Protein AF-A0A7W1QZU3-F1 (afdb_monomer)

pLDDT: mean 81.91, std 18.15, range [44.28, 97.88]

Structure (mmCIF, N/CA/C/O backbone):
data_AF-A0A7W1QZU3-F1
#
_entry.id   AF-A0A7W1QZU3-F1
#
loop_
_atom_site.group_PDB
_atom_site.id
_atom_site.type_symbol
_atom_site.label_atom_id
_atom_site.label_alt_id
_atom_site.label_comp_id
_atom_site.label_asym_id
_atom_site.label_entity_id
_atom_site.label_seq_id
_atom_site.pdbx_PDB_ins_code
_atom_site.Cartn_x
_atom_site.Cartn_y
_atom_site.Cartn_z
_atom_site.occupancy
_atom_site.B_iso_or_equiv
_atom_site.auth_seq_id
_atom_site.auth_comp_id
_atom_site.auth_asym_id
_atom_site.auth_atom_id
_atom_site.pdbx_PDB_model_num
ATOM 1 N N . MET A 1 1 ? -45.177 21.578 42.877 1.00 49.56 1 MET A N 1
ATOM 2 C CA . MET A 1 1 ? -44.224 21.647 41.742 1.00 49.56 1 MET A CA 1
ATOM 3 C C . MET A 1 1 ? -42.972 20.828 42.066 1.00 49.56 1 MET A C 1
ATOM 5 O O . MET A 1 1 ? -41.932 21.403 42.343 1.00 49.56 1 MET A O 1
ATOM 9 N N . ALA A 1 2 ? -43.069 19.494 42.098 1.00 49.62 2 ALA A N 1
ATOM 10 C CA . ALA A 1 2 ? -41.961 18.629 42.539 1.00 49.62 2 ALA A CA 1
ATOM 11 C C . ALA A 1 2 ? -41.885 17.296 41.766 1.00 49.62 2 ALA A C 1
ATOM 13 O O . ALA A 1 2 ? -41.528 16.276 42.340 1.00 49.62 2 ALA A O 1
ATOM 14 N N . LEU A 1 3 ? -42.252 17.275 40.476 1.00 49.81 3 LEU A N 1
ATOM 15 C CA . LEU A 1 3 ? -42.332 16.009 39.729 1.00 49.81 3 LEU A CA 1
ATOM 16 C C . LEU A 1 3 ? -41.871 16.062 38.261 1.00 49.81 3 LEU A C 1
ATOM 18 O O . LEU A 1 3 ? -42.259 15.205 37.481 1.00 49.81 3 LEU A O 1
ATOM 22 N N . CYS A 1 4 ? -41.027 17.024 37.866 1.00 48.91 4 CYS A N 1
ATOM 23 C CA . CYS A 1 4 ? -40.532 17.091 36.476 1.00 48.91 4 CYS A CA 1
ATOM 24 C C . CYS A 1 4 ? -39.016 16.902 36.301 1.00 48.91 4 CYS A C 1
ATOM 26 O O . CYS A 1 4 ? -38.550 16.881 35.169 1.00 48.91 4 CYS A O 1
ATOM 28 N N . LEU A 1 5 ? -38.229 16.741 37.371 1.00 47.97 5 LEU A N 1
ATOM 29 C CA . LEU A 1 5 ? -36.757 16.731 37.270 1.00 47.97 5 LEU A CA 1
ATOM 30 C C . LEU A 1 5 ? -36.094 15.351 37.411 1.00 47.97 5 LEU A C 1
ATOM 32 O O . LEU A 1 5 ? -34.906 15.229 37.135 1.00 47.97 5 LEU A O 1
ATOM 36 N N . ALA A 1 6 ? -36.831 14.298 37.771 1.00 46.88 6 ALA A N 1
ATOM 37 C CA . ALA A 1 6 ? -36.231 12.978 37.994 1.00 46.88 6 ALA A CA 1
ATOM 38 C C . ALA A 1 6 ? -36.103 12.109 36.725 1.00 46.88 6 ALA A C 1
ATOM 40 O O . ALA A 1 6 ? -35.353 11.138 36.733 1.00 46.88 6 ALA A O 1
ATOM 41 N N . LEU A 1 7 ? -36.787 12.448 35.622 1.00 46.03 7 LEU A N 1
ATOM 42 C CA . LEU A 1 7 ? -36.787 11.611 34.410 1.00 46.03 7 LEU A CA 1
ATOM 43 C C . LEU A 1 7 ? -35.721 12.006 33.371 1.00 46.03 7 LEU A C 1
ATOM 45 O O . LEU A 1 7 ? -35.388 11.206 32.504 1.00 46.03 7 LEU A O 1
ATOM 49 N N . ALA A 1 8 ? -35.143 13.208 33.470 1.00 46.88 8 ALA A N 1
ATOM 50 C CA . ALA A 1 8 ? -34.123 13.675 32.524 1.00 46.88 8 ALA A CA 1
ATOM 51 C C . ALA A 1 8 ? -32.709 13.145 32.834 1.00 46.88 8 ALA A C 1
ATOM 53 O O . ALA A 1 8 ? -31.878 13.050 31.935 1.00 46.88 8 ALA A O 1
ATOM 54 N N . ALA A 1 9 ? -32.430 12.759 34.085 1.00 45.81 9 ALA A N 1
ATOM 55 C CA . ALA A 1 9 ? -31.105 12.280 34.491 1.00 45.81 9 ALA A CA 1
ATOM 56 C C . ALA A 1 9 ? -30.872 10.783 34.198 1.00 45.81 9 ALA A C 1
ATOM 58 O O . ALA A 1 9 ? -29.729 10.359 34.048 1.00 45.81 9 ALA A O 1
ATOM 59 N N . ALA A 1 10 ? -31.936 9.982 34.067 1.00 44.28 10 ALA A N 1
ATOM 60 C CA . ALA A 1 10 ? -31.820 8.539 33.829 1.00 44.28 10 ALA A CA 1
ATOM 61 C C . ALA A 1 10 ? -31.543 8.174 32.356 1.00 44.28 10 ALA A C 1
ATOM 63 O O . ALA A 1 10 ? -31.056 7.083 32.078 1.00 44.28 10 ALA A O 1
ATOM 64 N N . VAL A 1 11 ? -31.802 9.083 31.408 1.00 46.34 11 VAL A N 1
ATOM 65 C CA . VAL A 1 11 ? -31.564 8.841 29.969 1.00 46.34 11 VAL A CA 1
ATOM 66 C C . VAL A 1 11 ? -30.116 9.161 29.560 1.00 46.34 11 VAL A C 1
ATOM 68 O O . VAL A 1 11 ? -29.627 8.651 28.556 1.00 46.34 11 VAL A O 1
ATOM 71 N N . ALA A 1 12 ? -29.383 9.943 30.359 1.00 48.19 12 ALA A N 1
ATOM 72 C CA . ALA A 1 12 ? -28.011 10.355 30.043 1.00 48.19 12 ALA A CA 1
ATOM 73 C C . ALA A 1 12 ? -26.932 9.305 30.384 1.00 48.19 12 ALA A C 1
ATOM 75 O O . ALA A 1 12 ? -25.803 9.424 29.918 1.00 48.19 12 ALA A O 1
ATOM 76 N N . LEU A 1 13 ? -27.257 8.268 31.167 1.00 47.78 13 LEU A N 1
ATOM 77 C CA . LEU A 1 13 ? -26.294 7.242 31.605 1.00 47.78 13 LEU A CA 1
ATOM 78 C C . LEU A 1 13 ? -26.297 5.965 30.744 1.00 47.78 13 LEU A C 1
ATOM 80 O O . LEU A 1 13 ? -25.483 5.078 30.976 1.00 47.78 13 LEU A O 1
ATOM 84 N N . ALA A 1 14 ? -27.167 5.872 29.732 1.00 46.12 14 ALA A N 1
ATOM 85 C CA . ALA A 1 14 ? -27.288 4.700 28.853 1.00 46.12 14 ALA A CA 1
ATOM 86 C C . ALA A 1 14 ? -26.673 4.899 27.448 1.00 46.12 14 ALA A C 1
ATOM 88 O O . ALA A 1 14 ? -26.958 4.138 26.526 1.00 46.12 14 ALA A O 1
ATOM 89 N N . LEU A 1 15 ? -25.840 5.927 27.264 1.00 54.50 15 LEU A N 1
ATOM 90 C CA . LEU A 1 15 ? -25.177 6.249 25.994 1.00 54.50 15 LEU A CA 1
ATOM 91 C C . LEU A 1 15 ? -23.653 6.104 26.149 1.00 54.50 15 LEU A C 1
ATOM 93 O O . LEU A 1 15 ? -22.956 7.108 26.284 1.00 54.50 15 LEU A O 1
ATOM 97 N N . PRO A 1 16 ? -23.118 4.868 26.189 1.00 46.88 16 PRO A N 1
ATOM 98 C CA . PRO A 1 16 ? -22.111 4.529 25.182 1.00 46.88 16 PRO A CA 1
ATOM 99 C C . PRO A 1 16 ? -22.081 3.015 24.899 1.00 46.88 16 PRO A C 1
ATOM 101 O O . PRO A 1 16 ? -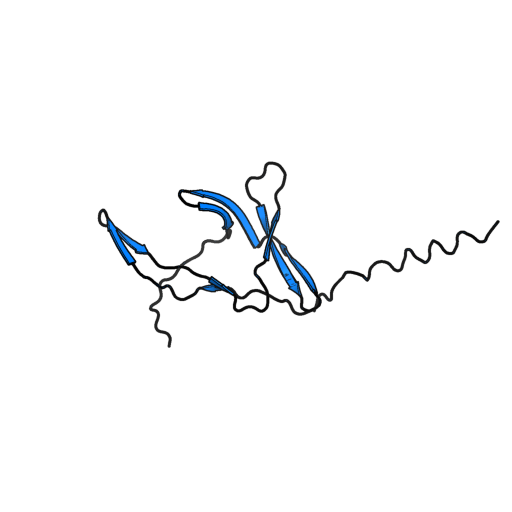21.234 2.296 25.411 1.00 46.88 16 PRO A O 1
ATOM 104 N N . ALA A 1 17 ? -22.998 2.492 24.090 1.00 49.53 17 ALA A N 1
ATOM 105 C CA . ALA A 1 17 ? -22.854 1.119 23.572 1.00 49.53 17 ALA A CA 1
ATOM 106 C C . ALA A 1 17 ? -23.160 1.000 22.075 1.00 49.53 17 ALA A C 1
ATOM 108 O O . ALA A 1 17 ? -22.766 0.038 21.423 1.00 49.53 17 ALA A O 1
ATOM 109 N N . LEU A 1 18 ? -23.794 2.016 21.487 1.00 52.00 18 LEU A N 1
ATOM 110 C CA . LEU A 1 18 ? -24.038 2.096 20.052 1.00 52.00 18 LEU A CA 1
ATOM 111 C C . LEU A 1 18 ? -22.776 2.618 19.348 1.00 52.00 18 LEU A C 1
ATOM 113 O O . LEU A 1 18 ? -22.731 3.770 18.931 1.00 52.00 18 LEU A O 1
ATOM 117 N N . GLY A 1 19 ? -21.715 1.813 19.263 1.00 56.97 19 GLY A N 1
ATOM 118 C CA . GLY A 1 19 ? -20.600 2.148 18.365 1.00 56.97 19 GLY A CA 1
ATOM 119 C C . GLY A 1 19 ? -19.210 1.645 18.731 1.00 56.97 19 GLY A C 1
ATOM 120 O O . GLY A 1 19 ? -18.293 1.829 17.933 1.00 56.97 19 GLY A O 1
ATOM 121 N N . GLN A 1 20 ? -19.020 1.009 19.887 1.00 68.50 20 GLN A N 1
ATOM 122 C CA . GLN A 1 20 ? -17.757 0.333 20.181 1.00 68.50 20 GLN A CA 1
ATOM 123 C C . GLN A 1 20 ? -17.875 -1.122 19.730 1.00 68.50 20 GLN A C 1
ATOM 125 O O . GLN A 1 20 ? -18.540 -1.924 20.376 1.00 68.50 20 GLN A O 1
ATOM 130 N N . GLY A 1 21 ? -17.290 -1.428 18.570 1.00 77.44 21 GLY A N 1
ATOM 131 C CA . GLY A 1 21 ? -17.174 -2.808 18.100 1.00 77.44 21 GLY A CA 1
ATOM 132 C C . GLY A 1 21 ? -16.354 -3.670 19.054 1.00 77.44 21 GLY A C 1
ATOM 133 O O . GLY A 1 21 ? -15.596 -3.154 19.879 1.00 77.44 21 GLY A O 1
ATOM 134 N N . ASP A 1 22 ? -16.487 -4.983 18.914 1.00 86.50 22 ASP A N 1
ATOM 135 C CA . ASP A 1 22 ? -15.699 -5.940 19.677 1.00 86.50 22 ASP A CA 1
ATOM 136 C C . ASP A 1 22 ? -14.223 -5.807 19.277 1.00 86.50 22 ASP A C 1
ATOM 138 O O . ASP A 1 22 ? -13.833 -6.015 18.125 1.00 86.50 22 ASP A O 1
ATOM 142 N N . ALA A 1 23 ? -13.380 -5.448 20.246 1.00 85.31 23 ALA A N 1
ATOM 143 C CA . ALA A 1 23 ? -11.942 -5.309 20.039 1.00 85.31 23 ALA A CA 1
ATOM 144 C C . ALA A 1 23 ? -11.280 -6.629 19.604 1.00 85.31 23 ALA A C 1
ATOM 146 O O . ALA A 1 23 ? -10.226 -6.589 18.970 1.00 85.31 23 ALA A O 1
ATOM 147 N N . ASN A 1 24 ? -11.911 -7.769 19.903 1.00 90.31 24 ASN A N 1
ATOM 148 C CA . ASN A 1 24 ? -11.457 -9.104 19.522 1.00 90.31 24 ASN A CA 1
ATOM 149 C C . ASN A 1 24 ? -12.056 -9.583 18.194 1.00 90.31 24 ASN A C 1
ATOM 151 O O . ASN A 1 24 ? -11.707 -10.671 17.729 1.00 90.31 24 ASN A O 1
ATOM 155 N N . ALA A 1 25 ? -12.944 -8.801 17.565 1.00 95.19 25 ALA A N 1
ATOM 156 C CA . ALA A 1 25 ? -13.503 -9.175 16.277 1.00 95.19 25 ALA A CA 1
ATOM 157 C C . ALA A 1 25 ? -12.369 -9.365 15.250 1.00 95.19 25 ALA A C 1
ATOM 159 O O . ALA A 1 25 ? -11.491 -8.502 15.134 1.00 95.19 25 ALA A O 1
ATOM 160 N N . PRO A 1 26 ? -12.386 -10.457 14.460 1.00 96.75 26 PRO A N 1
ATOM 161 C CA . PRO A 1 26 ? -11.328 -10.733 13.501 1.00 96.75 26 PRO A CA 1
ATOM 162 C C . PRO A 1 26 ? -11.099 -9.575 12.534 1.00 96.75 26 PRO A C 1
ATOM 164 O O . PRO A 1 26 ? -12.034 -9.028 11.943 1.00 96.75 26 PRO A O 1
ATOM 167 N N . GLU A 1 27 ? -9.837 -9.227 12.337 1.00 96.81 27 GLU A N 1
ATOM 168 C CA . GLU A 1 27 ? -9.428 -8.159 11.440 1.00 96.81 27 GLU A CA 1
ATOM 169 C C . GLU A 1 27 ? -9.398 -8.650 9.990 1.00 96.81 27 GLU A C 1
ATOM 171 O O . GLU A 1 27 ? -8.783 -9.665 9.660 1.00 96.81 27 GLU A O 1
ATOM 176 N N . LEU A 1 28 ? -10.045 -7.913 9.090 1.00 97.75 28 LEU A N 1
ATOM 177 C CA . LEU A 1 28 ? -10.022 -8.181 7.656 1.00 97.75 28 LEU A CA 1
ATOM 178 C C . LEU A 1 28 ? -8.837 -7.429 7.048 1.00 97.75 28 LEU A C 1
ATOM 180 O O . LEU A 1 28 ? -8.983 -6.332 6.503 1.00 97.75 28 LEU A O 1
ATOM 184 N N . ARG A 1 29 ? -7.642 -7.996 7.217 1.00 96.75 29 ARG A N 1
ATOM 185 C CA . ARG A 1 29 ? -6.393 -7.408 6.723 1.00 96.75 29 ARG A CA 1
ATOM 186 C C . ARG A 1 29 ? -6.189 -7.683 5.228 1.00 96.75 29 ARG A C 1
ATOM 188 O O . ARG A 1 29 ? -6.619 -8.738 4.747 1.00 96.75 29 ARG A O 1
ATOM 195 N N . PRO A 1 30 ? -5.547 -6.754 4.497 1.00 97.19 30 PRO A N 1
ATOM 196 C CA . PRO A 1 30 ? -4.968 -7.083 3.206 1.00 97.19 30 PRO A CA 1
ATOM 197 C C . PRO A 1 30 ? -3.771 -8.017 3.394 1.00 97.19 30 PRO A C 1
ATOM 199 O O . PRO A 1 30 ? -3.123 -8.001 4.440 1.00 97.19 30 PRO A O 1
ATOM 202 N N . ASP A 1 31 ? -3.478 -8.777 2.353 1.00 96.25 31 ASP A N 1
ATOM 203 C CA . ASP A 1 31 ? -2.259 -9.565 2.214 1.00 96.25 31 ASP A CA 1
ATOM 204 C C . ASP A 1 31 ? -1.685 -9.233 0.841 1.00 96.25 31 ASP A C 1
ATOM 206 O O . ASP A 1 31 ? -2.253 -9.619 -0.182 1.00 96.25 31 ASP A O 1
ATOM 210 N N . LEU A 1 32 ? -0.667 -8.373 0.828 1.00 94.12 32 LEU A N 1
ATOM 211 C CA . LEU A 1 32 ? -0.132 -7.792 -0.396 1.00 94.12 32 LEU A CA 1
ATOM 212 C C . LEU A 1 32 ? 1.012 -8.654 -0.908 1.00 94.12 32 LEU A C 1
ATOM 214 O O . LEU A 1 32 ? 2.089 -8.682 -0.316 1.00 94.12 32 LEU A O 1
ATOM 218 N N . VAL A 1 33 ? 0.778 -9.312 -2.036 1.00 93.50 33 VAL A N 1
ATOM 219 C CA . VAL A 1 33 ? 1.744 -10.203 -2.670 1.00 93.50 33 VAL A CA 1
ATOM 220 C C . VAL A 1 33 ? 2.214 -9.566 -3.968 1.00 93.50 33 VAL A C 1
ATOM 222 O O . VAL A 1 33 ? 1.412 -9.190 -4.826 1.00 93.50 33 VAL A O 1
ATOM 225 N N . GLN A 1 34 ? 3.529 -9.433 -4.126 1.00 91.50 34 GLN A N 1
ATOM 226 C CA . GLN A 1 34 ? 4.111 -9.014 -5.395 1.00 91.50 34 GLN A CA 1
ATOM 227 C C . GLN A 1 34 ? 3.877 -10.121 -6.428 1.00 91.50 34 GLN A C 1
ATOM 229 O O . GLN A 1 34 ? 4.308 -11.260 -6.243 1.00 91.50 34 GLN A O 1
ATOM 234 N N . ARG A 1 35 ? 3.225 -9.788 -7.545 1.00 92.12 35 ARG A N 1
ATOM 235 C CA . ARG A 1 35 ? 3.121 -10.711 -8.675 1.00 92.12 35 ARG A CA 1
ATOM 236 C C . ARG A 1 35 ? 4.509 -10.912 -9.278 1.00 92.12 35 ARG A C 1
ATOM 238 O O . ARG A 1 35 ? 5.272 -9.950 -9.412 1.00 92.12 35 ARG A O 1
ATOM 245 N N . VAL A 1 36 ? 4.795 -12.147 -9.695 1.00 90.44 36 VAL A N 1
ATOM 246 C CA . VAL A 1 36 ? 6.009 -12.480 -10.454 1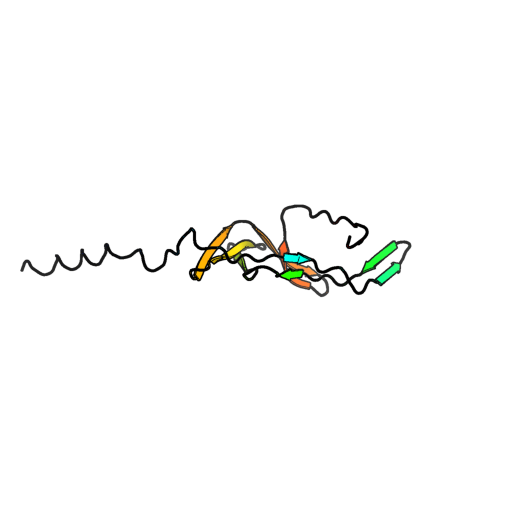.00 90.44 36 VAL A CA 1
ATOM 247 C C . VAL A 1 36 ? 6.179 -11.480 -11.611 1.00 90.44 36 VAL A C 1
ATOM 249 O O . VAL A 1 36 ? 5.233 -11.297 -12.390 1.00 90.44 36 VAL A O 1
ATOM 252 N N . PRO A 1 37 ? 7.345 -10.813 -11.724 1.00 90.56 37 PRO A N 1
ATOM 253 C CA . PRO A 1 37 ? 7.618 -9.887 -12.813 1.00 90.56 37 PRO A CA 1
ATOM 254 C C . PRO A 1 37 ? 7.369 -10.523 -14.178 1.00 90.56 37 PRO A C 1
ATOM 256 O O . PRO A 1 37 ? 7.701 -11.680 -14.425 1.00 90.56 37 PRO A O 1
ATOM 259 N N . SER A 1 38 ? 6.792 -9.749 -15.087 1.00 92.38 38 SER A N 1
ATOM 260 C CA . SER A 1 38 ? 6.503 -10.190 -16.454 1.00 92.38 38 SER A CA 1
ATOM 261 C C . SER A 1 38 ? 6.867 -9.100 -17.453 1.00 92.38 38 SER A C 1
ATOM 263 O O . SER A 1 38 ? 7.135 -7.964 -17.064 1.00 92.38 38 SER A O 1
ATOM 265 N N . GLY A 1 39 ? 6.893 -9.433 -18.746 1.00 93.75 39 GLY A N 1
ATOM 266 C CA . GLY A 1 39 ? 7.218 -8.457 -19.791 1.00 93.75 39 GLY A CA 1
ATOM 267 C C . GLY A 1 39 ? 8.630 -7.889 -19.647 1.00 93.75 39 GLY A C 1
ATOM 268 O O . GLY A 1 39 ? 8.816 -6.680 -19.753 1.00 93.75 39 GLY A O 1
ATOM 269 N N . LEU A 1 40 ? 9.605 -8.751 -19.343 1.00 92.94 40 LEU A N 1
ATOM 270 C CA . LEU A 1 40 ? 10.994 -8.345 -19.158 1.00 92.94 40 LEU A CA 1
ATOM 271 C C . LEU A 1 40 ? 11.552 -7.771 -20.464 1.00 92.94 40 LEU A C 1
ATOM 273 O O . LEU A 1 40 ? 11.475 -8.403 -21.518 1.00 92.94 40 LEU A O 1
ATOM 277 N N . VAL A 1 41 ? 12.149 -6.588 -20.374 1.00 92.81 41 VAL A N 1
ATOM 278 C CA . VAL A 1 41 ? 12.842 -5.922 -21.477 1.00 92.81 41 VAL A C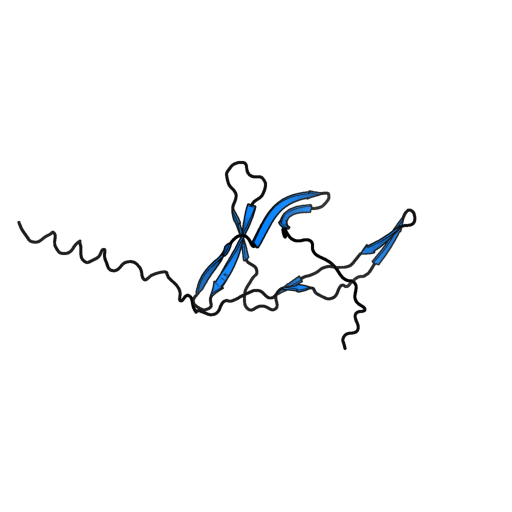A 1
ATOM 279 C C . VAL A 1 41 ? 14.185 -5.401 -20.995 1.00 92.81 41 VAL A C 1
ATOM 281 O O . VAL A 1 41 ? 14.301 -4.882 -19.887 1.00 92.81 41 VAL A O 1
ATOM 284 N N . THR A 1 42 ? 15.206 -5.505 -21.837 1.00 91.69 42 THR A N 1
ATOM 285 C CA . THR A 1 42 ? 16.509 -4.892 -21.581 1.00 91.69 4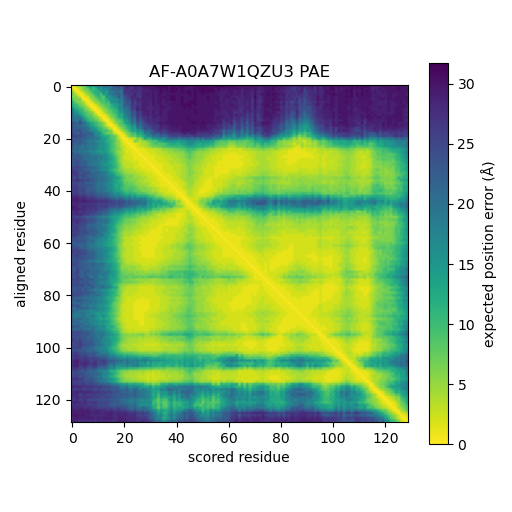2 THR A CA 1
ATOM 286 C C . THR A 1 42 ? 16.709 -3.711 -22.516 1.00 91.69 42 THR A C 1
ATOM 288 O O . THR A 1 42 ? 16.393 -3.770 -23.706 1.00 91.69 42 THR A O 1
ATOM 291 N N . ARG A 1 43 ? 17.237 -2.609 -21.982 1.00 88.69 43 ARG A N 1
ATOM 292 C CA . ARG A 1 43 ? 17.613 -1.440 -22.778 1.00 88.69 43 ARG A CA 1
ATOM 293 C C . ARG A 1 43 ? 19.062 -1.079 -22.503 1.00 88.69 43 ARG A C 1
ATOM 295 O O . ARG A 1 43 ? 19.434 -0.843 -21.360 1.00 88.69 43 ARG A O 1
ATOM 302 N N . GLY A 1 44 ? 19.867 -1.029 -23.561 1.00 87.06 44 GLY A N 1
ATOM 303 C CA . GLY A 1 44 ? 21.250 -0.564 -23.509 1.00 87.06 44 GLY A CA 1
ATOM 304 C C . GLY A 1 44 ? 21.375 0.879 -23.996 1.00 87.06 44 GLY A C 1
ATOM 305 O O . GLY A 1 44 ? 20.894 1.200 -25.083 1.00 87.06 44 GLY A O 1
ATOM 306 N N . ALA A 1 45 ? 22.031 1.746 -23.223 1.00 78.44 45 ALA A N 1
ATOM 307 C CA . ALA A 1 45 ? 22.454 3.075 -23.673 1.00 78.44 45 ALA A CA 1
ATOM 308 C C . ALA A 1 45 ? 23.699 3.536 -22.900 1.00 78.44 45 ALA A C 1
ATOM 310 O O . ALA A 1 45 ? 23.750 3.434 -21.676 1.00 78.44 45 ALA A O 1
ATOM 311 N N . GLY A 1 46 ? 24.717 4.039 -23.609 1.00 79.62 46 GLY A N 1
ATOM 312 C CA . GLY A 1 46 ? 25.920 4.606 -22.980 1.00 79.62 46 GLY A CA 1
ATOM 313 C C . GLY A 1 46 ? 26.685 3.636 -22.067 1.00 79.62 46 GLY A C 1
ATOM 314 O O . GLY A 1 46 ? 27.195 4.054 -21.034 1.00 79.62 46 GLY A O 1
ATOM 315 N N . GLY A 1 47 ? 26.718 2.339 -22.401 1.00 89.25 47 GLY A N 1
ATOM 316 C CA . GLY A 1 47 ? 27.414 1.314 -21.609 1.00 89.25 47 GLY A CA 1
ATOM 317 C C . GLY A 1 47 ? 26.672 0.842 -20.352 1.00 89.25 47 GLY A C 1
ATOM 318 O O . GLY A 1 47 ? 27.233 0.073 -19.577 1.00 89.25 47 GLY A O 1
ATOM 319 N N . ARG A 1 48 ? 25.420 1.270 -20.141 1.00 88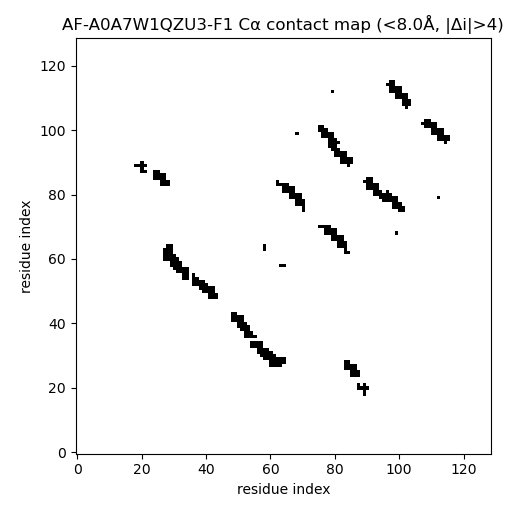.44 48 ARG A N 1
ATOM 320 C CA . ARG A 1 48 ? 24.556 0.784 -19.056 1.00 88.44 48 ARG A CA 1
ATOM 321 C C . ARG A 1 48 ? 23.414 -0.046 -19.629 1.00 88.44 48 ARG A C 1
ATOM 323 O O . ARG A 1 48 ? 22.894 0.278 -20.698 1.00 88.44 48 ARG A O 1
ATOM 330 N N . TYR A 1 49 ? 23.032 -1.086 -18.895 1.00 85.62 49 TYR A N 1
ATOM 331 C CA . TYR A 1 49 ? 21.847 -1.888 -19.171 1.00 85.62 49 TYR A CA 1
ATOM 332 C C . TYR A 1 49 ? 20.805 -1.628 -18.091 1.00 85.62 49 TYR A C 1
ATOM 334 O O . TYR A 1 49 ? 21.103 -1.704 -16.901 1.00 85.62 49 TYR A O 1
ATOM 342 N N . GLU A 1 50 ? 19.590 -1.327 -18.521 1.00 89.12 50 GLU A N 1
ATOM 343 C CA . GLU A 1 50 ? 18.420 -1.201 -17.661 1.00 89.12 50 GLU A CA 1
ATOM 344 C C . GLU A 1 50 ? 17.496 -2.394 -17.908 1.00 89.12 50 GLU A C 1
ATOM 346 O O . GLU A 1 50 ? 17.269 -2.780 -19.059 1.00 89.12 50 GLU A O 1
ATOM 351 N N . LEU A 1 51 ? 16.966 -2.969 -16.827 1.00 88.94 51 LEU A N 1
ATOM 352 C CA . LEU A 1 51 ? 15.942 -4.008 -16.870 1.00 88.94 51 LEU A CA 1
ATOM 353 C C . LEU A 1 51 ? 14.585 -3.369 -16.567 1.00 88.94 51 LEU A C 1
ATOM 355 O O . LEU A 1 51 ? 14.354 -2.883 -15.461 1.00 88.94 51 LEU A O 1
ATOM 359 N N . GLY A 1 52 ? 13.695 -3.372 -17.554 1.00 89.88 52 GLY A N 1
ATOM 360 C CA . GLY A 1 52 ? 12.292 -3.015 -17.384 1.00 89.88 52 GLY A CA 1
ATOM 361 C C . GLY A 1 52 ? 11.438 -4.266 -17.207 1.00 89.88 52 GLY A C 1
ATOM 362 O O . GLY A 1 52 ? 11.692 -5.289 -17.840 1.00 89.88 52 GLY A O 1
ATOM 363 N N . PHE A 1 53 ? 10.418 -4.186 -16.359 1.00 92.25 53 PHE A N 1
ATOM 364 C CA . PHE A 1 53 ? 9.430 -5.245 -16.170 1.00 92.25 53 PHE A CA 1
ATOM 365 C C . PHE A 1 53 ? 8.105 -4.654 -15.685 1.00 92.25 53 PHE A C 1
ATOM 367 O O . PHE A 1 53 ? 8.060 -3.564 -15.109 1.00 92.25 53 PHE A O 1
ATOM 374 N N . ASN A 1 54 ? 7.018 -5.393 -15.888 1.00 93.06 54 ASN A N 1
ATOM 375 C CA . ASN A 1 54 ? 5.723 -5.069 -15.309 1.00 93.06 54 ASN A CA 1
ATOM 376 C C . ASN A 1 54 ? 5.749 -5.361 -13.806 1.00 93.06 54 ASN A C 1
ATOM 378 O O . ASN A 1 54 ? 5.949 -6.510 -13.406 1.00 93.06 54 ASN A O 1
ATOM 382 N N . SER A 1 55 ? 5.502 -4.337 -12.988 1.00 90.12 55 SER A N 1
ATOM 383 C CA . SER A 1 55 ? 5.303 -4.490 -11.546 1.00 90.12 55 SER A CA 1
ATOM 384 C C . SER A 1 55 ? 3.815 -4.442 -11.213 1.00 90.12 55 SER A C 1
ATOM 386 O O . SER A 1 55 ? 3.106 -3.533 -11.647 1.00 90.12 55 SER A O 1
ATOM 388 N N . ALA A 1 56 ? 3.342 -5.425 -10.450 1.00 93.50 56 ALA A N 1
ATOM 389 C CA . ALA A 1 56 ? 1.965 -5.496 -9.988 1.00 93.50 56 ALA A CA 1
ATOM 390 C C . ALA A 1 56 ? 1.909 -6.130 -8.596 1.00 93.50 56 ALA A C 1
ATOM 392 O O . ALA A 1 56 ? 2.618 -7.095 -8.319 1.00 93.50 56 ALA A O 1
ATOM 393 N N . VAL A 1 57 ? 1.025 -5.609 -7.749 1.00 94.25 57 VAL A N 1
ATOM 394 C CA . VAL A 1 57 ? 0.740 -6.147 -6.417 1.00 94.25 57 VAL A CA 1
ATOM 395 C C . VAL A 1 57 ? -0.693 -6.655 -6.402 1.00 94.25 57 VAL A C 1
ATOM 397 O O . VAL A 1 57 ? -1.605 -5.989 -6.896 1.00 94.25 57 VAL A O 1
ATOM 400 N N . GLU A 1 58 ? -0.888 -7.833 -5.829 1.00 96.12 58 GLU A N 1
ATOM 401 C CA . GLU A 1 58 ? -2.192 -8.442 -5.610 1.00 96.12 58 GLU A CA 1
ATOM 402 C C . GLU A 1 58 ? -2.552 -8.400 -4.133 1.00 96.12 58 GLU A C 1
ATOM 404 O O . GLU A 1 58 ? -1.679 -8.419 -3.272 1.00 96.12 58 GLU A O 1
ATOM 409 N N . ASN A 1 59 ? -3.849 -8.362 -3.840 1.00 96.94 59 ASN A N 1
ATOM 410 C CA . ASN A 1 59 ? -4.345 -8.504 -2.482 1.00 96.94 59 ASN A CA 1
ATOM 411 C C . ASN A 1 59 ? -5.022 -9.868 -2.329 1.00 96.94 59 ASN A C 1
ATOM 413 O O . ASN A 1 59 ? -6.127 -10.058 -2.836 1.00 96.94 59 ASN A O 1
ATOM 417 N N . HIS A 1 60 ? -4.364 -10.800 -1.643 1.00 97.88 60 HIS A N 1
ATOM 418 C CA . HIS A 1 60 ? -4.890 -12.137 -1.321 1.00 97.88 60 HIS A CA 1
ATOM 419 C C . HIS A 1 60 ? -5.601 -12.161 0.040 1.00 97.88 60 HIS A C 1
ATOM 421 O O . HIS A 1 60 ? -6.154 -13.178 0.458 1.00 97.88 60 HIS A O 1
ATOM 427 N N . GLY A 1 61 ? -5.604 -11.022 0.734 1.00 97.62 61 GLY A N 1
ATOM 428 C CA . GLY A 1 61 ? -6.170 -10.878 2.061 1.00 97.62 61 GLY A CA 1
ATOM 429 C C . GLY A 1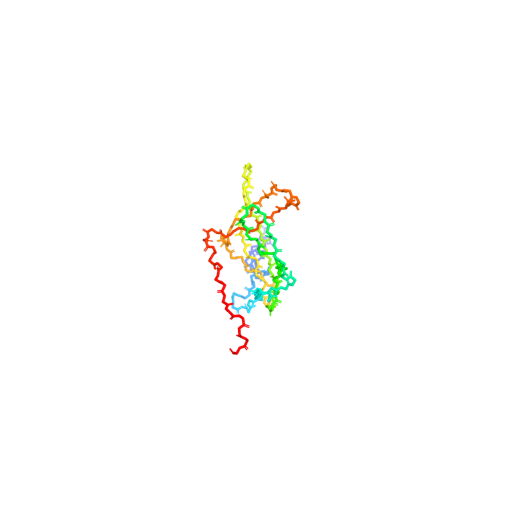 61 ? -7.688 -10.763 2.056 1.00 97.62 61 GLY A C 1
ATOM 430 O O . GLY A 1 61 ? -8.352 -10.549 1.042 1.00 97.62 61 GLY A O 1
ATOM 431 N N . ARG A 1 62 ? -8.259 -10.848 3.257 1.00 97.69 62 ARG A N 1
ATOM 432 C CA . ARG A 1 62 ? -9.714 -10.829 3.474 1.00 97.69 62 ARG A CA 1
ATOM 433 C C . ARG A 1 62 ? -10.322 -9.425 3.438 1.00 97.69 62 ARG A C 1
ATOM 435 O O . ARG A 1 62 ? -11.542 -9.291 3.530 1.00 97.69 62 ARG A O 1
ATOM 442 N N . GLY A 1 63 ? -9.502 -8.380 3.358 1.00 97.06 63 GLY A N 1
ATOM 443 C CA . GLY A 1 63 ? -9.955 -6.992 3.305 1.00 97.06 63 GLY A CA 1
ATOM 444 C C . GLY A 1 63 ? -9.064 -6.110 2.441 1.00 97.06 63 GLY A C 1
ATOM 445 O O . GLY A 1 63 ? -7.959 -6.486 2.068 1.00 97.06 63 GLY A O 1
ATOM 446 N N . ALA A 1 64 ? -9.563 -4.926 2.093 1.00 97.00 64 ALA A N 1
ATOM 447 C CA . ALA A 1 64 ? -8.843 -3.976 1.251 1.00 97.00 64 ALA A CA 1
ATOM 448 C C . ALA A 1 64 ? -7.693 -3.284 2.002 1.00 97.00 64 ALA A C 1
ATOM 450 O O . ALA A 1 64 ? -7.812 -2.980 3.192 1.00 97.00 64 ALA A O 1
ATOM 451 N N . LEU A 1 65 ? -6.630 -2.918 1.278 1.00 95.81 65 LEU A N 1
ATOM 452 C CA . LEU A 1 65 ? -5.694 -1.904 1.756 1.00 95.81 65 LEU A CA 1
ATOM 453 C C . LEU A 1 65 ? -6.398 -0.544 1.729 1.00 95.81 65 LEU A C 1
ATOM 455 O O . LEU A 1 65 ? -6.702 -0.008 0.665 1.00 95.81 65 LEU A O 1
ATOM 459 N N . ARG A 1 66 ? -6.661 0.021 2.907 1.00 96.81 66 ARG A N 1
ATOM 460 C CA . ARG A 1 66 ? -7.206 1.373 3.054 1.00 96.81 66 ARG A CA 1
ATOM 461 C C . ARG A 1 66 ? -6.215 2.204 3.843 1.00 96.81 66 ARG A C 1
ATOM 463 O O . ARG A 1 66 ? -5.887 1.863 4.978 1.00 96.81 66 ARG A O 1
ATOM 470 N N . VAL A 1 67 ? -5.776 3.301 3.244 1.00 96.19 67 VAL A N 1
ATOM 471 C CA . VAL A 1 67 ? -4.833 4.235 3.857 1.00 96.19 67 VAL A CA 1
ATOM 472 C C . VAL A 1 67 ? -5.514 5.585 3.987 1.00 96.19 67 VAL A C 1
ATOM 474 O O . VAL A 1 67 ? -6.136 6.075 3.045 1.00 96.19 67 VAL A O 1
ATOM 477 N N . TYR A 1 68 ? -5.418 6.170 5.172 1.00 96.12 68 TYR A N 1
ATOM 478 C CA . TYR A 1 68 ? -5.899 7.507 5.458 1.00 96.12 68 TYR A CA 1
ATOM 479 C C . TYR A 1 68 ? -4.707 8.431 5.695 1.00 96.12 68 TYR A C 1
ATOM 481 O O . TYR A 1 68 ? -3.880 8.170 6.563 1.00 96.12 68 TYR A O 1
ATOM 489 N N . GLY A 1 69 ? -4.619 9.505 4.913 1.00 95.25 69 GLY A N 1
ATOM 490 C CA . GLY A 1 69 ? -3.601 10.537 5.077 1.00 95.25 69 GLY A CA 1
ATOM 491 C C . GLY A 1 69 ? -4.113 11.689 5.928 1.00 95.25 69 GLY A C 1
ATOM 492 O O . GLY A 1 69 ? -5.170 12.249 5.635 1.00 95.25 69 GLY A O 1
ATOM 493 N N . ARG A 1 70 ? -3.346 12.091 6.944 1.00 95.00 70 ARG A N 1
ATOM 494 C CA . ARG A 1 70 ? -3.634 13.287 7.746 1.00 95.00 70 ARG A CA 1
ATOM 495 C C . ARG A 1 70 ? -2.444 14.238 7.749 1.00 95.00 70 ARG A C 1
ATOM 497 O O . ARG A 1 70 ? -1.318 13.828 8.006 1.00 95.00 70 ARG A O 1
ATOM 504 N N . ARG A 1 71 ? -2.699 15.524 7.499 1.00 95.12 71 ARG A N 1
ATOM 505 C CA . ARG A 1 71 ? -1.685 16.585 7.566 1.00 95.12 71 ARG A CA 1
ATOM 506 C C . ARG A 1 71 ? -2.253 17.852 8.190 1.00 95.12 71 ARG A C 1
ATOM 508 O O . ARG A 1 71 ? -3.446 18.119 8.055 1.00 95.12 71 ARG A O 1
ATOM 515 N N . GLY A 1 72 ? -1.400 18.614 8.869 1.00 95.56 72 GLY A N 1
ATOM 516 C CA . GLY A 1 72 ? -1.738 19.952 9.352 1.00 95.56 72 GLY A CA 1
ATOM 517 C C . GLY A 1 72 ? -1.794 20.974 8.214 1.00 95.56 72 GLY A C 1
ATOM 518 O O . GLY A 1 72 ? -1.361 20.704 7.091 1.00 95.56 72 GLY A O 1
ATOM 519 N N . ALA A 1 73 ? -2.312 22.166 8.507 1.00 95.31 73 ALA A N 1
ATOM 520 C CA . ALA A 1 73 ? -2.277 23.275 7.559 1.00 95.31 73 ALA A CA 1
ATOM 521 C C . ALA A 1 73 ? -0.821 23.620 7.189 1.00 95.31 73 ALA A C 1
ATOM 523 O O . ALA A 1 73 ? 0.046 23.676 8.056 1.00 95.31 73 ALA A O 1
ATOM 524 N N . GLY A 1 74 ? -0.554 23.820 5.896 1.00 93.75 74 GLY A N 1
ATOM 525 C CA . GLY A 1 74 ? 0.780 24.156 5.380 1.00 93.75 74 GLY A CA 1
ATOM 526 C C . GLY A 1 74 ? 1.771 22.990 5.267 1.00 93.75 74 GLY A C 1
ATOM 527 O O . GLY A 1 74 ? 2.825 23.166 4.664 1.00 93.75 74 GLY A O 1
ATOM 528 N N . ALA A 1 75 ? 1.453 21.798 5.783 1.00 95.19 75 ALA A N 1
ATOM 529 C CA . ALA A 1 75 ? 2.304 20.624 5.602 1.00 95.19 75 ALA A CA 1
ATOM 530 C C . ALA A 1 75 ? 2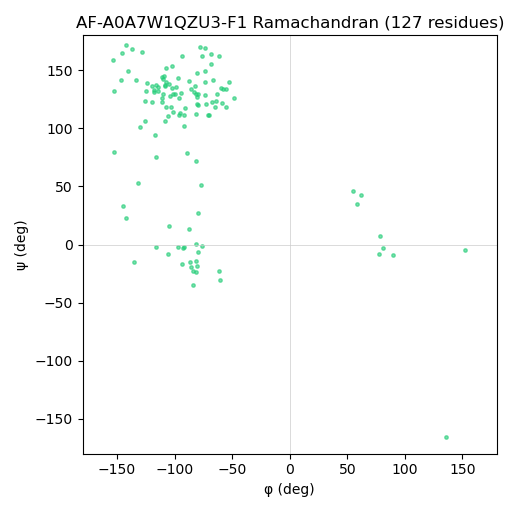.201 20.074 4.166 1.00 95.19 75 ALA A C 1
ATOM 532 O O . ALA A 1 75 ? 1.110 20.000 3.594 1.00 95.19 75 ALA A O 1
ATOM 533 N N . ASN A 1 76 ? 3.341 19.664 3.601 1.00 93.00 76 ASN A N 1
ATOM 534 C CA . ASN A 1 76 ? 3.413 19.056 2.2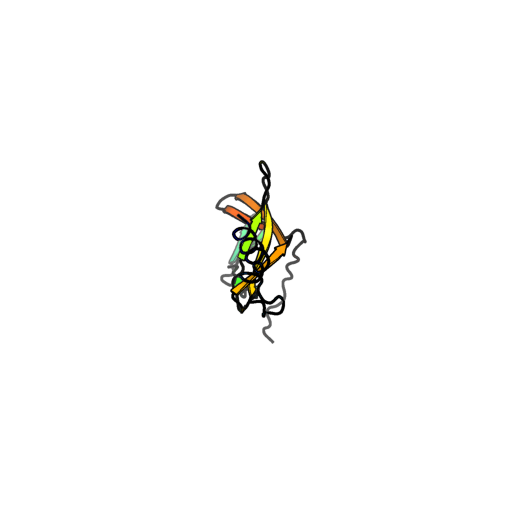65 1.00 93.00 76 ASN A CA 1
ATOM 535 C C . ASN A 1 76 ? 3.124 17.550 2.291 1.00 93.00 76 ASN A C 1
ATOM 537 O O . ASN A 1 76 ? 2.501 17.020 1.371 1.00 93.00 76 ASN A O 1
ATOM 541 N N . ASP A 1 77 ? 3.541 16.887 3.366 1.00 95.44 77 ASP A N 1
ATOM 542 C CA . ASP A 1 77 ? 3.399 15.449 3.556 1.00 95.44 77 ASP A CA 1
ATOM 543 C C . ASP A 1 77 ? 2.248 15.126 4.511 1.00 95.44 77 ASP A C 1
ATOM 545 O O . ASP A 1 77 ? 1.890 15.930 5.379 1.00 95.44 77 ASP A O 1
ATOM 549 N N . MET A 1 78 ? 1.666 13.936 4.356 1.00 96.38 78 MET A N 1
ATOM 550 C CA . MET A 1 78 ? 0.671 13.397 5.283 1.00 96.38 78 MET A CA 1
ATOM 551 C C . MET A 1 78 ? 1.243 12.229 6.069 1.00 96.38 78 MET A C 1
ATOM 553 O O . MET A 1 78 ? 1.932 11.383 5.511 1.00 96.38 78 MET A O 1
ATOM 557 N N . VAL A 1 79 ? 0.873 12.130 7.341 1.00 95.25 79 VAL A N 1
ATOM 558 C CA . VAL A 1 79 ? 1.068 10.906 8.117 1.00 95.25 79 VAL A CA 1
ATOM 559 C C . VAL A 1 79 ? 0.046 9.881 7.634 1.00 95.25 79 VAL A C 1
ATOM 561 O O . VAL A 1 79 ? -1.148 10.193 7.553 1.00 95.25 79 VAL A O 1
ATOM 564 N N . ALA A 1 80 ? 0.510 8.680 7.295 1.00 95.94 80 ALA A N 1
ATOM 565 C CA . ALA A 1 80 ? -0.344 7.575 6.889 1.00 95.94 80 ALA A CA 1
ATOM 566 C C . ALA A 1 80 ? -0.862 6.799 8.108 1.00 95.94 80 ALA A C 1
ATOM 568 O O . ALA A 1 80 ? -0.108 6.425 9.009 1.00 95.94 80 ALA A O 1
ATOM 569 N N . GLU A 1 81 ? -2.157 6.505 8.104 1.00 95.50 81 GLU A N 1
ATOM 570 C CA . GLU A 1 81 ? -2.810 5.556 9.005 1.00 95.50 81 GLU A CA 1
ATOM 571 C C . GLU A 1 81 ? -3.407 4.421 8.164 1.00 95.50 81 GLU A C 1
ATOM 573 O O . GLU A 1 81 ? -4.103 4.680 7.177 1.00 95.50 81 GLU A O 1
ATOM 578 N N . GLN A 1 82 ? -3.195 3.164 8.555 1.00 95.50 82 GLN A N 1
ATOM 579 C CA . GLN A 1 82 ? -3.921 2.049 7.950 1.00 95.50 82 GLN A CA 1
ATOM 580 C C . GLN A 1 82 ? -5.287 1.909 8.621 1.00 95.50 82 GLN A C 1
ATOM 582 O O . GLN A 1 82 ? -5.393 1.861 9.846 1.00 95.50 82 GLN A O 1
ATOM 587 N N . VAL A 1 83 ? -6.344 1.806 7.818 1.00 97.19 83 VAL A N 1
ATOM 588 C CA . VAL A 1 83 ? -7.710 1.578 8.298 1.00 97.19 83 VAL A CA 1
ATOM 589 C C . VAL A 1 83 ? -8.109 0.136 8.010 1.00 97.19 83 VAL A C 1
ATOM 591 O O . VAL A 1 83 ? -8.333 -0.238 6.860 1.00 97.19 83 VAL A O 1
ATOM 594 N N . VAL A 1 84 ? -8.249 -0.672 9.054 1.00 97.00 84 VAL A N 1
ATOM 595 C CA . VAL A 1 84 ? -8.627 -2.085 8.955 1.00 97.00 84 VAL A CA 1
ATOM 596 C C . VAL A 1 84 ? -10.087 -2.246 9.364 1.00 97.00 84 VAL A C 1
ATOM 598 O O . VAL A 1 84 ? -10.496 -1.787 10.428 1.00 97.00 84 VAL A O 1
ATOM 601 N N . ARG A 1 85 ? -10.893 -2.891 8.517 1.00 96.88 85 ARG A N 1
ATOM 602 C CA . ARG A 1 85 ? -12.265 -3.279 8.875 1.00 96.88 85 ARG A CA 1
ATOM 603 C C . ARG A 1 85 ? -12.219 -4.587 9.661 1.00 96.88 85 ARG A C 1
ATOM 605 O O . ARG A 1 85 ? -11.519 -5.507 9.255 1.00 96.88 85 ARG A O 1
ATOM 612 N N . ARG A 1 86 ? -12.980 -4.693 10.743 1.00 96.94 86 ARG A N 1
ATOM 613 C CA . ARG A 1 86 ? -13.191 -5.945 11.477 1.00 96.94 86 ARG A CA 1
ATOM 614 C C . ARG A 1 86 ? -14.448 -6.665 10.993 1.00 96.94 86 ARG A C 1
ATOM 616 O O . ARG A 1 86 ? -15.295 -6.077 10.316 1.00 96.94 86 ARG A O 1
ATOM 623 N N . ALA A 1 87 ? -14.559 -7.953 11.306 1.00 96.94 87 ALA A N 1
ATOM 624 C CA . ALA A 1 87 ? -15.675 -8.802 10.889 1.00 96.94 87 ALA A CA 1
ATOM 625 C C . ALA A 1 87 ? -17.037 -8.306 11.412 1.00 96.94 87 ALA A C 1
ATOM 627 O O . ALA A 1 87 ? -18.037 -8.441 10.712 1.00 96.94 87 ALA A O 1
ATOM 628 N N . ASP A 1 88 ? -17.054 -7.666 12.583 1.00 95.19 88 ASP A N 1
ATOM 629 C CA . ASP A 1 88 ? -18.232 -7.020 13.177 1.00 95.19 88 ASP A CA 1
ATOM 630 C C . ASP A 1 88 ? -18.593 -5.669 12.519 1.00 95.19 88 ASP A C 1
ATOM 632 O O . ASP A 1 88 ? -19.573 -5.028 12.886 1.00 95.19 88 ASP A O 1
ATOM 636 N N . GLY A 1 89 ? -17.808 -5.223 11.532 1.00 94.62 89 GLY A N 1
ATOM 637 C CA . GLY A 1 89 ? -17.996 -3.966 10.813 1.00 94.62 89 GLY A CA 1
ATOM 638 C C . GLY A 1 89 ? -17.289 -2.761 11.434 1.00 94.62 89 GLY A C 1
ATOM 639 O O . GLY A 1 89 ? -17.213 -1.721 10.774 1.00 94.62 89 GLY A O 1
ATOM 640 N N . SER A 1 90 ? -16.725 -2.891 12.636 1.00 95.19 90 SER A N 1
ATOM 641 C CA . SER A 1 90 ? -15.957 -1.823 13.273 1.00 95.19 90 SER A CA 1
ATOM 642 C C . SER A 1 90 ? -14.638 -1.546 12.543 1.00 95.19 90 SER A C 1
ATOM 644 O O . SER A 1 90 ? -14.180 -2.330 11.704 1.00 95.19 90 SER A O 1
ATOM 646 N N . LEU A 1 91 ? -14.028 -0.392 12.824 1.00 95.06 91 LEU A N 1
ATOM 647 C CA . LEU A 1 91 ? -12.770 0.026 12.207 1.00 95.06 91 LEU A CA 1
ATOM 648 C C . LEU A 1 91 ? -11.657 0.099 13.255 1.00 95.06 91 LEU A C 1
ATOM 650 O O . LEU A 1 91 ? -11.813 0.739 14.293 1.00 95.06 91 LEU A O 1
ATOM 654 N N . LEU A 1 92 ? -10.510 -0.495 12.939 1.00 94.31 92 LEU A N 1
ATOM 655 C CA . LEU A 1 92 ? -9.238 -0.256 13.609 1.00 94.31 92 LEU A CA 1
ATOM 656 C C . LEU A 1 92 ? -8.416 0.738 12.786 1.00 94.31 92 LEU A C 1
ATOM 658 O O . LEU A 1 92 ? -8.297 0.592 11.570 1.00 94.31 92 LEU A O 1
ATOM 662 N N . ARG A 1 93 ? -7.813 1.723 13.451 1.00 95.12 93 ARG A N 1
ATOM 663 C CA . ARG A 1 93 ? -6.805 2.608 12.859 1.00 95.12 93 ARG A CA 1
ATOM 664 C C . ARG A 1 93 ? -5.438 2.241 13.416 1.00 95.12 93 ARG A C 1
ATOM 666 O O . ARG A 1 93 ? -5.231 2.343 14.621 1.00 95.12 93 ARG A O 1
ATOM 673 N N . VAL A 1 94 ? -4.529 1.826 12.544 1.00 93.12 94 VAL A N 1
ATOM 674 C CA . VAL A 1 94 ? -3.120 1.604 12.876 1.00 93.12 94 VAL A CA 1
ATOM 675 C C . VAL A 1 94 ? -2.361 2.874 12.484 1.00 93.12 94 VAL A C 1
ATOM 677 O O . VAL A 1 94 ? -2.314 3.199 11.293 1.00 93.12 94 VAL A O 1
ATOM 680 N N . PRO A 1 95 ? -1.846 3.649 13.450 1.00 91.75 95 PRO A N 1
ATOM 681 C CA . PRO A 1 95 ? -1.191 4.918 13.161 1.00 91.75 95 PRO A CA 1
ATOM 682 C C . PRO A 1 95 ? 0.225 4.725 12.604 1.00 91.75 95 PRO A C 1
ATOM 684 O O . PRO A 1 95 ? 0.834 3.678 12.804 1.00 91.75 95 PRO A O 1
ATOM 687 N N . ALA A 1 96 ? 0.750 5.778 11.970 1.00 83.69 96 ALA A N 1
ATOM 688 C CA . ALA A 1 96 ? 2.160 5.925 11.593 1.00 83.69 96 ALA A CA 1
ATOM 689 C C . ALA A 1 96 ? 2.728 4.769 10.745 1.00 83.69 96 ALA A C 1
ATOM 691 O O . ALA A 1 96 ? 3.827 4.286 10.990 1.00 83.69 96 ALA A O 1
ATOM 692 N N . VAL A 1 97 ? 1.985 4.350 9.717 1.00 90.06 97 VAL A N 1
ATOM 693 C CA . VAL A 1 97 ? 2.406 3.286 8.781 1.00 90.06 97 VAL A CA 1
ATOM 694 C C . VAL A 1 97 ? 3.228 3.813 7.592 1.00 90.06 97 VAL A C 1
ATOM 696 O O . VAL A 1 97 ? 3.396 3.111 6.600 1.00 90.06 97 VAL A O 1
ATOM 699 N N . GLY A 1 98 ? 3.691 5.064 7.667 1.00 92.38 98 GLY A N 1
ATOM 700 C CA . GLY A 1 98 ? 4.504 5.726 6.648 1.00 92.38 98 GLY A CA 1
ATOM 701 C C . GLY A 1 98 ? 4.058 7.157 6.347 1.00 92.38 98 GLY A C 1
ATOM 702 O O . GLY A 1 98 ? 3.248 7.757 7.066 1.00 92.38 98 GLY A O 1
ATOM 703 N N . THR A 1 99 ? 4.567 7.685 5.237 1.00 94.94 99 THR A N 1
ATOM 704 C CA . THR A 1 99 ? 4.344 9.063 4.789 1.00 94.94 99 THR A CA 1
ATOM 705 C C . THR A 1 99 ? 3.658 9.087 3.426 1.00 94.94 99 THR A C 1
ATOM 707 O O . THR A 1 99 ? 4.041 8.360 2.519 1.00 94.94 99 THR A O 1
ATOM 710 N N . ILE A 1 100 ? 2.657 9.948 3.237 1.00 95.38 100 ILE A N 1
ATOM 711 C CA . ILE A 1 100 ? 2.027 10.176 1.933 1.00 95.38 100 ILE A CA 1
ATOM 712 C C . ILE A 1 100 ? 2.527 11.492 1.349 1.00 95.38 100 ILE A C 1
ATOM 714 O O . ILE A 1 100 ? 2.273 12.557 1.915 1.00 95.38 100 ILE A O 1
ATOM 718 N N . ARG A 1 101 ? 3.183 11.427 0.189 1.00 93.94 101 ARG A N 1
ATOM 719 C CA . ARG A 1 101 ? 3.779 12.585 -0.490 1.00 93.94 101 ARG A CA 1
ATOM 720 C C . ARG A 1 101 ? 3.249 12.739 -1.905 1.00 93.94 101 ARG A C 1
ATOM 722 O O . ARG A 1 101 ? 3.113 11.762 -2.636 1.00 93.94 101 ARG A O 1
ATOM 729 N N . TYR A 1 102 ? 2.973 13.975 -2.310 1.00 92.69 102 TYR A N 1
ATOM 730 C CA . TYR A 1 102 ? 2.648 14.268 -3.702 1.00 92.69 102 TYR A CA 1
ATOM 731 C C . TYR A 1 102 ? 3.932 14.345 -4.518 1.00 92.69 102 TYR A C 1
ATOM 733 O O . TYR A 1 102 ? 4.780 15.203 -4.266 1.00 92.69 102 TYR A O 1
ATOM 741 N N . THR A 1 103 ? 4.059 13.485 -5.520 1.00 89.25 103 THR A N 1
ATOM 742 C CA . THR A 1 103 ? 5.224 13.480 -6.403 1.00 89.25 103 THR A CA 1
ATOM 743 C C . THR A 1 103 ? 4.866 14.144 -7.724 1.00 89.25 103 THR A C 1
ATOM 745 O O . THR A 1 103 ? 3.812 13.883 -8.305 1.00 89.25 103 THR A O 1
ATOM 748 N N . ARG A 1 104 ? 5.755 15.022 -8.202 1.00 86.69 104 ARG A N 1
ATOM 749 C CA . ARG A 1 104 ? 5.713 15.589 -9.555 1.00 86.69 104 ARG A CA 1
ATOM 750 C C . ARG A 1 104 ? 6.962 15.161 -10.308 1.00 86.69 104 ARG A C 1
ATOM 752 O O . ARG A 1 104 ? 7.991 15.821 -10.237 1.00 86.69 104 ARG A O 1
ATOM 759 N N . THR A 1 105 ? 6.854 14.071 -11.051 1.00 80.44 105 THR A N 1
ATOM 760 C CA . THR A 1 105 ? 7.852 13.663 -12.046 1.00 80.44 105 THR A CA 1
ATOM 761 C C . THR A 1 105 ? 7.141 13.394 -13.369 1.00 80.44 105 THR A C 1
ATOM 763 O O . THR A 1 105 ? 5.911 13.354 -13.426 1.00 80.44 105 THR A O 1
ATOM 766 N N . LYS A 1 106 ? 7.879 13.285 -14.480 1.00 77.44 106 LYS A N 1
ATOM 767 C CA . LYS A 1 106 ? 7.269 13.088 -15.804 1.00 77.44 106 LYS A CA 1
ATOM 768 C C . LYS A 1 106 ? 6.360 11.848 -15.781 1.00 77.44 106 LYS A C 1
ATOM 770 O O . LYS A 1 106 ? 6.833 10.743 -15.531 1.00 77.44 106 LYS A O 1
ATOM 775 N N . GLY A 1 107 ? 5.063 12.046 -16.024 1.00 73.00 107 GLY A N 1
ATOM 776 C CA . GLY A 1 107 ? 4.053 10.980 -16.012 1.00 73.00 107 GLY A CA 1
ATOM 777 C C . GLY A 1 107 ? 3.531 10.572 -14.626 1.00 73.00 107 GLY A C 1
ATOM 778 O O . GLY A 1 107 ? 2.612 9.764 -14.562 1.00 73.00 107 GLY A O 1
ATOM 779 N N . HIS A 1 108 ? 4.046 11.147 -13.534 1.00 74.25 108 HIS A N 1
ATOM 780 C CA . HIS A 1 108 ? 3.604 10.856 -12.167 1.00 74.25 108 HIS A CA 1
ATOM 781 C C . HIS A 1 108 ? 3.207 12.156 -11.461 1.00 74.25 108 HIS A C 1
ATOM 783 O O . HIS A 1 108 ? 4.047 12.980 -11.092 1.00 74.25 108 HIS A O 1
ATOM 789 N N . HIS A 1 109 ? 1.896 12.335 -11.304 1.00 90.81 109 HIS A N 1
ATOM 790 C CA . HIS A 1 109 ? 1.260 13.498 -10.678 1.00 90.81 109 HIS A CA 1
ATOM 791 C C . HIS A 1 109 ? 0.218 13.039 -9.653 1.00 90.81 109 HIS A C 1
ATOM 793 O O . HIS A 1 109 ? -0.955 13.417 -9.714 1.00 90.81 109 HIS A O 1
ATOM 799 N N . HIS A 1 110 ? 0.641 12.174 -8.733 1.00 92.88 110 HIS A N 1
ATOM 800 C CA . HIS A 1 110 ? -0.225 11.576 -7.723 1.00 92.88 110 HIS A CA 1
ATOM 801 C C . HIS A 1 110 ? 0.483 11.424 -6.372 1.00 92.88 110 HIS A C 1
ATOM 803 O O . HIS A 1 110 ? 1.679 11.682 -6.225 1.00 92.88 110 HIS A O 1
ATOM 809 N N . TRP A 1 111 ? -0.300 11.046 -5.365 1.00 94.25 111 TRP A N 1
ATOM 810 C CA . TRP A 1 111 ? 0.176 10.777 -4.015 1.00 94.25 111 TRP A CA 1
ATOM 811 C C . TRP A 1 111 ? 0.795 9.381 -3.942 1.00 94.25 111 TRP A C 1
ATOM 813 O O . TRP A 1 111 ? 0.168 8.410 -4.356 1.00 94.25 111 TRP A O 1
ATOM 823 N N . HIS A 1 112 ? 2.000 9.287 -3.393 1.00 93.44 112 HIS A N 1
ATOM 824 C CA . HIS A 1 112 ? 2.681 8.033 -3.091 1.00 93.44 112 HIS A CA 1
ATOM 825 C C . HIS A 1 112 ? 2.630 7.778 -1.592 1.00 93.44 112 HIS A C 1
ATOM 827 O O . HIS A 1 112 ? 2.866 8.703 -0.817 1.00 93.44 112 HIS A O 1
ATOM 833 N N . LEU A 1 113 ? 2.376 6.532 -1.199 1.00 92.19 113 LEU A N 1
ATOM 834 C CA . LEU A 1 113 ? 2.728 6.042 0.129 1.00 92.19 113 LEU A CA 1
ATOM 835 C C . LEU A 1 113 ? 4.216 5.678 0.116 1.00 92.19 113 LEU A C 1
ATOM 837 O O . LEU A 1 113 ? 4.659 4.942 -0.763 1.00 92.19 113 LEU A O 1
ATOM 841 N N . LEU A 1 114 ? 4.966 6.228 1.059 1.00 90.75 114 LEU A N 1
ATOM 842 C CA . LEU A 1 114 ? 6.393 6.027 1.244 1.00 90.75 114 LEU A CA 1
ATOM 843 C C . LEU A 1 114 ? 6.618 5.347 2.591 1.00 90.75 114 LEU A C 1
ATOM 845 O O . LEU A 1 114 ? 6.001 5.715 3.595 1.00 90.75 114 LEU A O 1
ATOM 849 N N . GLU A 1 115 ? 7.513 4.373 2.589 1.00 78.94 115 GLU A N 1
ATOM 850 C CA . GLU A 1 115 ? 8.017 3.727 3.792 1.00 78.94 115 GLU A CA 1
ATOM 851 C C . GLU A 1 115 ? 9.210 4.534 4.312 1.00 78.94 115 GLU A C 1
ATOM 853 O O . GLU A 1 115 ? 10.037 4.998 3.525 1.00 78.94 115 GLU A O 1
ATOM 858 N N . ASP A 1 116 ? 9.328 4.685 5.630 1.00 65.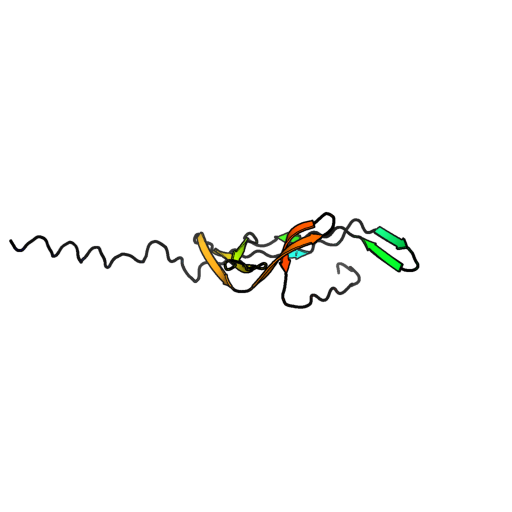12 116 ASP A N 1
ATOM 859 C CA . ASP A 1 116 ? 10.482 5.365 6.235 1.00 65.12 116 ASP A CA 1
ATOM 860 C C . ASP A 1 116 ? 11.705 4.426 6.365 1.00 65.12 116 ASP A C 1
ATOM 862 O O . ASP A 1 116 ? 12.763 4.834 6.848 1.00 65.12 116 ASP A O 1
ATOM 866 N N . VAL A 1 117 ? 11.576 3.166 5.924 1.00 58.06 117 VAL A N 1
ATOM 867 C CA . VAL A 1 117 ? 12.631 2.143 5.942 1.00 58.06 117 VAL A CA 1
ATOM 868 C C . VAL A 1 117 ? 13.164 1.852 4.532 1.00 58.06 117 VAL A C 1
ATOM 870 O O . VAL A 1 117 ? 12.383 1.776 3.584 1.00 58.06 117 VAL A O 1
ATOM 873 N N . PRO A 1 118 ? 14.488 1.664 4.355 1.00 53.25 118 PRO A N 1
ATOM 874 C CA . PRO A 1 118 ? 15.049 1.272 3.067 1.00 53.25 118 PRO A CA 1
ATOM 875 C C . PRO A 1 118 ? 14.546 -0.117 2.660 1.00 53.25 118 PRO A C 1
ATOM 877 O O . PRO A 1 118 ? 14.770 -1.097 3.369 1.00 53.25 118 PRO A O 1
ATOM 880 N N . SER A 1 119 ? 13.922 -0.221 1.490 1.00 57.19 119 SER A N 1
ATOM 881 C CA . SER A 1 119 ? 13.575 -1.506 0.885 1.00 57.19 119 SER A CA 1
ATOM 882 C C . SER A 1 119 ? 14.797 -2.106 0.178 1.00 57.19 119 SER A C 1
ATOM 884 O O . SER A 1 119 ? 15.339 -1.495 -0.747 1.00 57.19 119 SER A O 1
ATOM 886 N N . VAL A 1 120 ? 15.216 -3.309 0.580 1.00 57.03 120 VAL A N 1
ATOM 887 C CA . VAL A 1 120 ? 16.210 -4.110 -0.151 1.00 57.03 120 VAL A CA 1
ATOM 888 C C . VAL A 1 120 ? 15.466 -5.009 -1.130 1.00 57.03 120 VAL A C 1
ATOM 890 O O . VAL A 1 120 ? 14.688 -5.866 -0.720 1.00 57.03 120 VAL A O 1
ATOM 893 N N . VAL A 1 121 ? 15.704 -4.818 -2.427 1.00 61.66 121 VAL A N 1
ATOM 894 C CA . VAL A 1 121 ? 15.232 -5.744 -3.462 1.00 61.66 121 VAL A CA 1
ATOM 895 C C . VAL A 1 121 ? 16.364 -6.713 -3.766 1.00 61.66 121 VAL A C 1
ATOM 897 O O . VAL A 1 121 ? 17.407 -6.315 -4.281 1.00 61.66 121 VAL A O 1
ATOM 900 N N . GLU A 1 122 ? 16.163 -7.982 -3.432 1.00 66.25 122 GLU A N 1
ATOM 901 C CA . GLU A 1 122 ? 17.085 -9.060 -3.775 1.00 66.25 122 GLU A CA 1
ATOM 902 C C . GLU A 1 122 ? 16.597 -9.750 -5.052 1.00 66.25 122 GLU A C 1
ATOM 904 O O . GLU A 1 122 ? 15.447 -10.186 -5.135 1.00 66.25 122 GLU A O 1
ATOM 909 N N . LEU A 1 123 ? 17.467 -9.848 -6.057 1.00 62.66 123 LEU A N 1
ATOM 910 C CA . LEU A 1 123 ? 17.212 -10.682 -7.226 1.00 62.66 123 LEU A CA 1
ATOM 911 C C . LEU A 1 123 ? 17.581 -12.118 -6.858 1.00 62.66 123 LEU A C 1
ATOM 913 O O . LEU A 1 123 ? 18.752 -12.416 -6.635 1.00 62.66 123 LEU A O 1
ATOM 917 N N . ARG A 1 124 ? 16.579 -12.992 -6.784 1.00 68.12 124 ARG A N 1
ATOM 918 C CA . ARG A 1 124 ? 16.767 -14.434 -6.599 1.00 68.12 124 ARG A CA 1
ATOM 919 C C . ARG A 1 124 ? 16.415 -15.152 -7.891 1.00 68.12 124 ARG A C 1
ATOM 921 O O . ARG A 1 124 ? 15.487 -14.734 -8.586 1.00 68.12 124 ARG A O 1
ATOM 928 N N . ASP A 1 125 ? 17.135 -16.228 -8.196 1.00 66.94 125 ASP A N 1
ATOM 929 C CA . ASP A 1 125 ? 16.746 -17.128 -9.278 1.00 66.94 125 ASP A CA 1
ATOM 930 C C . ASP A 1 125 ? 15.348 -17.674 -8.975 1.00 66.94 125 ASP A C 1
ATOM 932 O O . ASP A 1 125 ? 15.097 -18.237 -7.909 1.00 66.94 125 ASP A O 1
ATOM 936 N N . GLY A 1 126 ? 14.412 -17.439 -9.894 1.00 53.91 126 GLY A N 1
ATOM 937 C CA . GLY A 1 126 ? 13.006 -17.802 -9.744 1.00 53.91 126 GLY A CA 1
ATOM 938 C C . GLY A 1 126 ? 12.752 -19.290 -9.961 1.00 53.91 126 GLY A C 1
ATOM 939 O O . GLY A 1 126 ? 11.905 -19.622 -10.784 1.00 53.91 126 GLY A O 1
ATOM 940 N N . ASP A 1 127 ? 13.491 -20.173 -9.284 1.00 51.06 127 ASP A N 1
ATOM 941 C CA . ASP A 1 127 ? 13.170 -21.603 -9.234 1.00 51.06 127 ASP A CA 1
ATOM 942 C C . ASP A 1 127 ? 11.905 -21.778 -8.372 1.00 51.06 127 ASP A C 1
ATOM 944 O O . ASP A 1 127 ? 11.956 -21.511 -7.171 1.00 51.06 127 ASP A O 1
ATOM 948 N N . PRO A 1 128 ? 10.751 -22.168 -8.946 1.00 52.25 128 PRO A N 1
ATOM 949 C CA . PRO A 1 128 ? 9.492 -22.282 -8.213 1.00 52.25 128 PRO A CA 1
ATOM 950 C C . PRO A 1 128 ? 9.396 -23.589 -7.398 1.00 52.25 128 PRO A C 1
ATOM 952 O O . PRO A 1 128 ? 8.292 -24.099 -7.210 1.00 52.25 128 PRO A O 1
ATOM 955 N N . ARG A 1 129 ? 10.530 -24.163 -6.974 1.00 45.41 129 ARG A N 1
ATOM 956 C CA . ARG A 1 129 ? 10.591 -25.418 -6.213 1.00 45.41 129 ARG A CA 1
ATOM 957 C C . ARG A 1 129 ? 10.264 -25.239 -4.736 1.00 45.41 129 ARG A C 1
ATOM 959 O O . ARG A 1 129 ? 10.852 -24.339 -4.098 1.00 45.41 129 ARG A O 1
#

Radius of gyration: 24.64 Å; Cα contacts (8 Å, |Δi|>4): 193; chains: 1; bounding box: 72×50×66 Å

Mean predicted aligned error: 11.42 Å

Sequence (129 aa):
MALCLALAAAVALALPALGQGDANAPELRPDLVQRVPSGLVTRGAGGRYELGFNSAVENHGRGALRVYGRRGAGANDMVAEQVVRRADGSLLRVPAVGTIRYTRTKGHHHWHLLEDVPSVVELRDGDPR

Nearest PDB structures (foldseek):
  9fia-assembly1_Bh  TM=3.531E-01  e=3.993E+00  Toxoplasma gondii
  8joh-assembly5_C  TM=3.403E-01  e=9.687E+00  Echinococcus multilocularis

Foldseek 3Di:
DPPDPPPVVVVVVPPDDVADDDPPFAWQDWDKDKDDWAPWDWDDDPRDIDIDTDTDIDTPTRDDFDWDFDDDPPDQKTWIWTWIAGPRRHIDTHGRQAIWHQDDDVVGGDIDGDGPDDDDDDDDDPPVD

Secondary structure (DSSP, 8-state):
--SSSSSSSSSTTS-S-SS---TTSPEE---EEEPPPEEEEEEEETTEEEEEEE--EEE-SSS---EEEE--TT-SSEEEEEEEEETTS-EEEE----EEEEEEETTEEEEEEE-SSPPP---------

Solvent-accessible surface area (backbone atoms only — not comparable to full-atom values): 8431 Å² total; per-residue (Å²): 143,87,83,80,73,76,71,68,65,68,66,69,77,74,75,87,65,94,76,73,55,66,88,81,42,58,70,25,46,51,36,81,43,74,49,82,72,40,77,76,43,79,47,78,59,96,93,42,78,46,82,47,57,51,84,51,75,44,72,81,34,82,27,67,87,40,77,45,72,50,61,63,91,93,53,80,52,18,48,22,24,38,46,36,44,26,74,82,68,34,77,46,77,46,72,75,72,26,39,32,38,74,44,85,51,94,96,40,83,48,75,42,84,40,68,93,61,89,83,84,86,79,91,68,84,85,70,93,121